Protein AF-A0A8S1D0V9-F1 (afdb_monomer_lite)

pLDDT: mean 81.79, std 14.7, range [45.59, 97.62]

Secondary structure (DSSP, 8-state):
----------------PPPPPPPEEEEEEE-TTS-EEEEEEETTEEEEEEE---TT-----EEEEEE-SS-EEEEEEEGGGTEEEEEEEE--HHHHHHHHHTTHHHHHHHHHTTSTT----TTEEEEEEPTTS--S-GGG-HHHHHHHHHHHHHHHHHHHHHHHHHHHHHHHHHHHT-

Organism: NCBI:txid197152

Structure (mmCIF, N/CA/C/O backbone):
data_AF-A0A8S1D0V9-F1
#
_entry.id   AF-A0A8S1D0V9-F1
#
loop_
_atom_site.group_PDB
_atom_site.id
_atom_site.type_symbol
_atom_site.label_atom_id
_atom_site.label_alt_id
_atom_site.label_comp_id
_atom_site.label_asym_id
_atom_site.label_entity_id
_atom_site.label_seq_id
_atom_site.pdbx_PDB_ins_code
_atom_site.Cartn_x
_atom_site.Cartn_y
_atom_site.Cartn_z
_atom_site.occupancy
_atom_site.B_iso_or_equiv
_atom_site.auth_seq_id
_atom_site.auth_comp_id
_atom_site.auth_asym_id
_atom_site.auth_atom_id
_atom_site.pdbx_PDB_model_num
ATOM 1 N N . MET A 1 1 ? 35.920 -67.083 1.729 1.00 45.59 1 MET A N 1
ATOM 2 C CA . MET A 1 1 ? 35.044 -66.25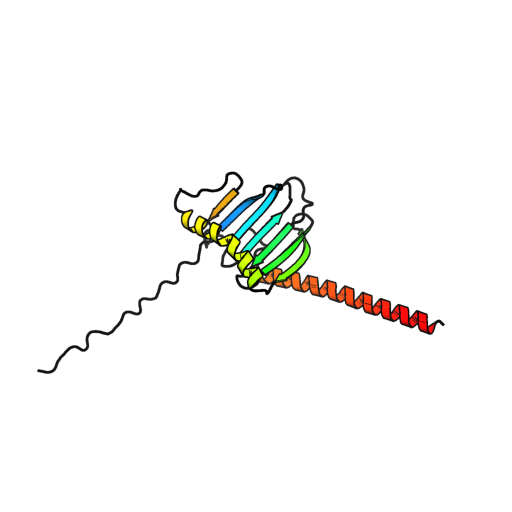0 0.875 1.00 45.59 1 MET A CA 1
ATOM 3 C C . MET A 1 1 ? 33.970 -65.585 1.734 1.00 45.59 1 MET A C 1
ATOM 5 O O . MET A 1 1 ? 32.882 -66.124 1.814 1.00 45.59 1 MET A O 1
ATOM 9 N N . VAL A 1 2 ? 34.262 -64.459 2.395 1.00 48.16 2 VAL A N 1
ATOM 10 C CA . VAL A 1 2 ? 33.240 -63.557 2.972 1.00 48.16 2 VAL A CA 1
ATOM 11 C C . VAL A 1 2 ? 33.844 -62.151 3.049 1.00 48.16 2 VAL A C 1
ATOM 13 O O . VAL A 1 2 ? 34.385 -61.770 4.076 1.00 48.16 2 VAL A O 1
ATOM 16 N N . VAL A 1 3 ? 33.813 -61.396 1.952 1.00 49.88 3 VAL A N 1
ATOM 17 C CA . VAL A 1 3 ? 33.943 -59.927 1.984 1.00 49.88 3 VAL A CA 1
ATOM 18 C C . VAL A 1 3 ? 33.060 -59.402 0.854 1.00 49.88 3 VAL A C 1
ATOM 20 O O . VAL A 1 3 ? 33.526 -59.156 -0.254 1.00 49.88 3 VAL A O 1
ATOM 23 N N . LEU A 1 4 ? 31.749 -59.347 1.098 1.00 48.88 4 LEU A N 1
ATOM 24 C CA . LEU A 1 4 ? 30.774 -58.829 0.143 1.00 48.88 4 LEU A CA 1
ATOM 25 C C . LEU A 1 4 ? 30.218 -57.504 0.685 1.00 48.88 4 LEU A C 1
ATOM 27 O O . LEU A 1 4 ? 29.387 -57.486 1.583 1.00 48.88 4 LEU A O 1
ATOM 31 N N . VAL A 1 5 ? 30.746 -56.412 0.131 1.00 54.69 5 VAL A N 1
ATOM 32 C CA . VAL A 1 5 ? 30.018 -55.180 -0.210 1.00 54.69 5 VAL A CA 1
ATOM 33 C C . VAL A 1 5 ? 29.191 -54.551 0.927 1.00 54.69 5 VAL A C 1
ATOM 35 O O . VAL A 1 5 ? 27.967 -54.606 0.940 1.00 54.69 5 VAL A O 1
ATOM 38 N N . VAL A 1 6 ? 29.870 -53.826 1.824 1.00 51.88 6 VAL A N 1
ATOM 39 C CA . VAL A 1 6 ? 29.276 -52.721 2.612 1.00 51.88 6 VAL A CA 1
ATOM 40 C C . VAL A 1 6 ? 29.703 -51.391 1.976 1.00 51.88 6 VAL A C 1
ATOM 42 O O . VAL A 1 6 ? 30.312 -50.529 2.597 1.00 51.88 6 VAL A O 1
ATOM 45 N N . PHE A 1 7 ? 29.452 -51.253 0.676 1.00 50.31 7 PHE A N 1
ATOM 46 C CA . PHE A 1 7 ? 29.688 -50.028 -0.088 1.00 50.31 7 PHE A CA 1
ATOM 47 C C . PHE A 1 7 ? 28.505 -49.821 -1.020 1.00 50.31 7 PHE A C 1
ATOM 49 O O . PHE A 1 7 ? 28.567 -50.192 -2.181 1.00 50.31 7 PHE A O 1
ATOM 56 N N . LEU A 1 8 ? 27.407 -49.295 -0.486 1.00 52.53 8 LEU A N 1
ATOM 57 C CA . LEU A 1 8 ? 26.455 -48.424 -1.179 1.00 52.53 8 LEU A CA 1
ATOM 58 C C . LEU A 1 8 ? 25.270 -48.259 -0.236 1.00 52.53 8 LEU A C 1
ATOM 60 O O . LEU A 1 8 ? 24.476 -49.174 -0.119 1.00 52.53 8 LEU A O 1
ATOM 64 N N . LEU A 1 9 ? 25.200 -47.139 0.476 1.00 49.84 9 LEU A N 1
ATOM 65 C CA . LEU A 1 9 ? 23.969 -46.412 0.837 1.00 49.84 9 LEU A CA 1
ATOM 66 C C . LEU A 1 9 ? 24.337 -45.146 1.647 1.00 49.84 9 LEU A C 1
ATOM 68 O O . LEU A 1 9 ? 23.597 -44.693 2.512 1.00 49.84 9 LEU A O 1
ATOM 72 N N . LEU A 1 10 ? 25.466 -44.503 1.321 1.00 52.25 10 LEU A N 1
ATOM 73 C CA . LEU A 1 10 ? 25.609 -43.061 1.528 1.00 52.25 10 LEU A CA 1
ATOM 74 C C . LEU A 1 10 ? 24.847 -42.388 0.384 1.00 52.25 10 LEU A C 1
ATOM 76 O O . LEU A 1 10 ? 25.427 -41.920 -0.593 1.00 52.25 10 LEU A O 1
ATOM 80 N N . ALA A 1 11 ? 23.516 -42.428 0.470 1.00 60.84 11 ALA A N 1
ATOM 81 C CA . ALA A 1 11 ? 22.674 -41.565 -0.334 1.00 60.84 11 ALA A CA 1
ATOM 82 C C . ALA A 1 11 ? 23.039 -40.130 0.055 1.00 60.84 11 ALA A C 1
ATOM 84 O O . ALA A 1 11 ? 22.721 -39.670 1.150 1.00 60.84 11 ALA A O 1
ATOM 85 N N . LEU A 1 12 ? 23.790 -39.471 -0.826 1.00 59.06 12 LEU A N 1
ATOM 86 C CA . LEU A 1 12 ? 24.100 -38.053 -0.768 1.00 59.06 12 LEU A CA 1
ATOM 87 C C . LEU A 1 12 ? 22.790 -37.288 -0.563 1.00 59.06 12 LEU A C 1
ATOM 89 O O . LEU A 1 12 ? 22.033 -37.065 -1.507 1.00 59.06 12 LEU A O 1
ATOM 93 N N . ALA A 1 13 ? 22.528 -36.870 0.673 1.00 61.91 13 ALA A N 1
ATOM 94 C CA . ALA A 1 13 ? 21.619 -35.775 0.947 1.00 61.91 13 ALA A CA 1
ATOM 95 C C . ALA A 1 13 ? 22.297 -34.509 0.411 1.00 61.91 13 ALA A C 1
ATOM 97 O O . ALA A 1 13 ? 22.913 -33.748 1.154 1.00 61.91 13 ALA A O 1
ATOM 98 N N . ALA A 1 14 ? 22.263 -34.329 -0.911 1.00 63.88 14 ALA A N 1
ATOM 99 C CA . ALA A 1 14 ? 22.662 -33.077 -1.518 1.00 63.88 14 ALA A CA 1
ATOM 100 C C . ALA A 1 14 ? 21.784 -31.984 -0.887 1.00 63.88 14 ALA A C 1
ATOM 102 O O . ALA A 1 14 ? 20.557 -32.153 -0.849 1.00 63.88 14 ALA A O 1
ATOM 103 N N . PRO A 1 15 ? 22.366 -30.895 -0.353 1.00 61.56 15 PRO A N 1
ATOM 104 C CA . PRO A 1 15 ? 21.575 -29.791 0.156 1.00 61.56 15 PRO A CA 1
ATOM 105 C C . PRO A 1 15 ? 20.678 -29.321 -0.984 1.00 61.56 15 PRO A C 1
ATOM 107 O O . PRO A 1 15 ? 21.152 -28.893 -2.037 1.00 61.56 15 PRO A O 1
ATOM 110 N N . ARG A 1 16 ? 19.364 -29.472 -0.804 1.00 57.16 16 ARG A N 1
ATOM 111 C CA . ARG A 1 16 ? 18.379 -28.973 -1.755 1.00 57.16 16 ARG A CA 1
ATOM 112 C C . ARG A 1 16 ? 18.541 -27.460 -1.743 1.00 57.16 16 ARG A C 1
ATOM 114 O O . ARG A 1 16 ? 18.120 -26.821 -0.782 1.00 57.16 16 ARG A O 1
ATOM 121 N N . ALA A 1 17 ? 19.222 -26.919 -2.755 1.00 57.88 17 ALA A N 1
ATOM 122 C CA . ALA A 1 17 ? 19.371 -25.484 -2.923 1.00 57.88 17 ALA A CA 1
ATOM 123 C C . ALA A 1 17 ? 17.978 -24.874 -2.774 1.00 57.88 17 ALA A C 1
ATOM 125 O O . ALA A 1 17 ? 17.044 -25.265 -3.486 1.00 57.88 17 ALA A O 1
ATOM 126 N N . ALA A 1 18 ? 17.813 -24.009 -1.771 1.00 57.06 18 ALA A N 1
ATOM 127 C CA . ALA A 1 18 ? 16.558 -23.308 -1.592 1.00 57.06 18 ALA A CA 1
ATOM 128 C C . ALA A 1 18 ? 16.258 -22.600 -2.920 1.00 57.06 18 ALA A C 1
ATOM 130 O O . ALA A 1 18 ? 17.177 -22.008 -3.497 1.00 57.06 18 ALA A O 1
ATOM 131 N N . PRO A 1 19 ? 15.027 -22.699 -3.452 1.00 58.19 19 PRO A N 1
ATOM 132 C CA . PRO A 1 19 ? 14.683 -21.973 -4.662 1.00 58.19 19 PRO A CA 1
ATOM 133 C C . PRO A 1 19 ? 15.047 -20.506 -4.441 1.00 58.19 19 PRO A C 1
ATOM 135 O O . PRO A 1 19 ? 14.675 -19.935 -3.413 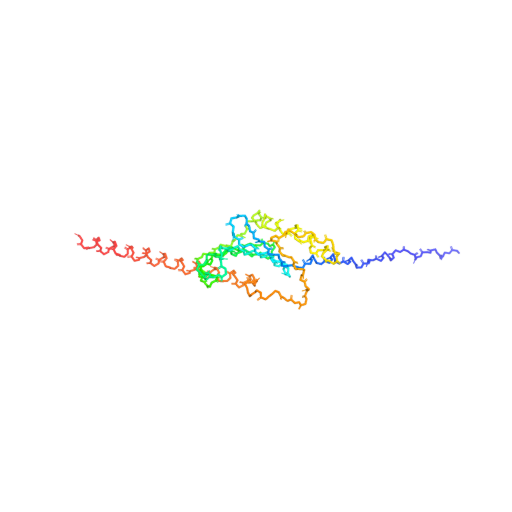1.00 58.19 19 PRO A O 1
ATOM 138 N N . ALA A 1 20 ? 15.818 -19.933 -5.369 1.00 62.41 20 ALA A N 1
ATOM 139 C CA . ALA A 1 20 ? 16.234 -18.542 -5.287 1.00 62.41 20 ALA A CA 1
ATOM 140 C C . ALA A 1 20 ? 14.999 -17.676 -5.007 1.00 62.41 20 ALA A C 1
ATOM 142 O O . ALA A 1 20 ? 13.967 -17.817 -5.678 1.00 62.41 20 ALA A O 1
ATOM 143 N N . ALA A 1 21 ? 15.078 -16.843 -3.965 1.00 67.44 21 ALA A N 1
ATOM 144 C CA . ALA A 1 21 ? 13.982 -15.960 -3.601 1.00 67.44 21 ALA A CA 1
ATOM 145 C C . ALA A 1 21 ? 13.581 -15.151 -4.840 1.00 67.44 21 ALA A C 1
ATOM 147 O O . ALA A 1 21 ? 14.436 -14.635 -5.557 1.00 67.44 21 ALA A O 1
ATOM 148 N N . ALA A 1 22 ? 12.280 -15.101 -5.134 1.00 71.25 22 ALA A N 1
ATOM 149 C CA . ALA A 1 22 ? 11.810 -14.416 -6.330 1.00 71.25 22 ALA A CA 1
ATOM 150 C C . ALA A 1 22 ? 12.270 -12.943 -6.297 1.00 71.25 22 ALA A C 1
ATOM 152 O O . ALA A 1 22 ? 12.093 -12.311 -5.250 1.00 71.25 22 ALA A O 1
ATOM 153 N N . PRO A 1 23 ? 12.815 -12.411 -7.408 1.00 82.69 23 PRO A N 1
ATOM 154 C CA . PRO A 1 23 ? 13.489 -11.117 -7.431 1.00 82.69 23 PRO A CA 1
ATOM 155 C C . PRO A 1 23 ? 12.569 -9.976 -6.989 1.00 82.69 23 PRO A C 1
ATOM 157 O O . PRO A 1 23 ? 11.336 -10.064 -7.100 1.00 82.69 23 PRO A O 1
ATOM 160 N N . GLY A 1 24 ? 13.187 -8.927 -6.446 1.00 89.31 24 GLY A N 1
ATOM 161 C CA . GLY A 1 24 ? 12.508 -7.676 -6.137 1.00 89.31 24 GLY A CA 1
ATOM 162 C C . GLY A 1 24 ? 12.286 -6.844 -7.396 1.00 89.31 24 GLY A C 1
ATOM 163 O O . GLY A 1 24 ? 12.953 -7.043 -8.412 1.00 89.31 24 GLY A O 1
ATOM 164 N N . PHE A 1 25 ? 11.343 -5.911 -7.338 1.00 91.06 25 PHE A N 1
ATOM 165 C CA . PHE A 1 25 ? 11.065 -4.997 -8.443 1.00 91.06 25 PHE A CA 1
ATOM 166 C C . PHE A 1 25 ? 10.347 -3.731 -7.975 1.00 91.06 25 PHE A C 1
ATOM 168 O O . PHE A 1 25 ? 9.719 -3.710 -6.914 1.00 91.06 25 PHE A O 1
ATOM 175 N N . VAL A 1 26 ? 10.390 -2.715 -8.833 1.00 91.69 26 VAL A N 1
ATOM 176 C CA . VAL A 1 26 ? 9.506 -1.549 -8.829 1.00 91.69 26 VAL A CA 1
ATOM 177 C C . VAL A 1 26 ? 8.815 -1.491 -10.184 1.00 91.69 26 VAL A C 1
ATOM 179 O O . VAL A 1 26 ? 9.474 -1.521 -11.220 1.00 91.69 26 VAL A O 1
ATOM 182 N N . ALA A 1 27 ? 7.494 -1.402 -10.176 1.00 91.25 27 ALA A N 1
ATOM 183 C CA . ALA A 1 27 ? 6.683 -1.145 -11.352 1.00 91.25 27 ALA A CA 1
ATOM 184 C C . ALA A 1 27 ? 5.903 0.151 -11.138 1.00 91.25 27 ALA A C 1
ATOM 186 O O . ALA A 1 27 ? 5.355 0.374 -10.058 1.00 91.25 27 ALA A O 1
ATOM 187 N N . LEU A 1 28 ? 5.858 0.994 -12.160 1.00 90.88 28 LEU A N 1
ATOM 188 C CA . LEU A 1 28 ? 5.016 2.184 -12.214 1.00 90.88 28 LEU A CA 1
ATOM 189 C C . LEU A 1 28 ? 4.075 2.038 -13.398 1.00 90.88 28 LEU A C 1
ATOM 191 O O . LEU A 1 28 ? 4.503 1.586 -14.456 1.00 90.88 28 LEU A O 1
ATOM 195 N N . ASP A 1 29 ? 2.822 2.418 -13.223 1.00 90.19 29 ASP A N 1
ATOM 196 C CA . ASP A 1 29 ? 1.795 2.345 -14.254 1.00 90.19 29 ASP A CA 1
ATOM 197 C C . ASP A 1 29 ? 0.875 3.559 -14.144 1.00 90.19 29 ASP A C 1
ATOM 199 O O . ASP A 1 29 ? 0.494 3.946 -13.038 1.00 90.19 29 ASP A O 1
ATOM 203 N N . ARG A 1 30 ? 0.519 4.160 -15.280 1.00 90.00 30 ARG A N 1
ATOM 204 C CA . ARG A 1 30 ? -0.501 5.209 -15.332 1.00 90.00 30 ARG A CA 1
ATOM 205 C C . ARG A 1 30 ? 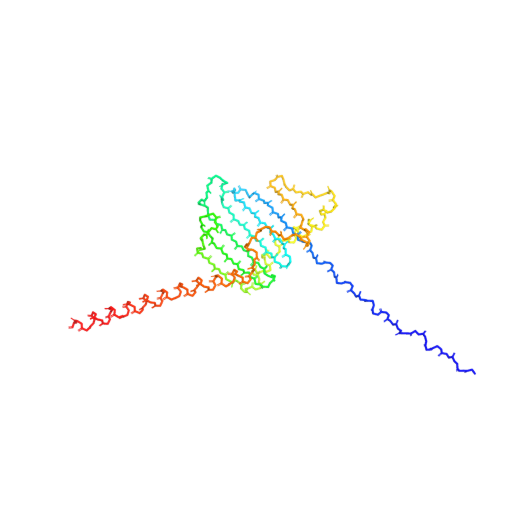-1.814 4.592 -15.790 1.00 90.00 30 ARG A C 1
ATOM 207 O O . ARG A 1 30 ? -1.935 4.157 -16.937 1.00 90.00 30 ARG A O 1
ATOM 214 N N . LEU A 1 31 ? -2.780 4.549 -14.883 1.00 88.56 31 LEU A N 1
ATOM 215 C CA . LEU A 1 31 ? -4.084 3.944 -15.106 1.00 88.56 31 LEU A CA 1
ATOM 216 C C . LEU A 1 31 ? -4.941 4.803 -16.050 1.00 88.56 31 LEU A C 1
ATOM 218 O O . LEU A 1 31 ? -4.665 5.978 -16.301 1.00 88.56 31 LEU A O 1
ATOM 222 N N . SER A 1 32 ? -5.983 4.196 -16.621 1.00 87.81 32 SER A N 1
ATOM 223 C CA . SER A 1 32 ? -6.842 4.832 -17.632 1.00 87.81 32 SER A CA 1
ATOM 224 C C . SER A 1 32 ? -7.668 6.008 -17.107 1.00 87.81 32 SER A C 1
ATOM 226 O O . SER A 1 32 ? -8.145 6.816 -17.897 1.00 87.81 32 SER A O 1
ATOM 228 N N . ASP A 1 33 ? -7.864 6.077 -15.796 1.00 86.94 33 ASP A N 1
ATOM 229 C CA . ASP A 1 33 ? -8.535 7.161 -15.074 1.00 86.94 33 ASP A CA 1
ATOM 230 C C . ASP A 1 33 ? -7.578 8.293 -14.663 1.00 86.94 33 ASP A C 1
ATOM 232 O O . ASP A 1 33 ? -8.017 9.289 -14.094 1.00 86.94 33 ASP A O 1
ATOM 236 N N . GLY A 1 34 ? -6.287 8.175 -14.992 1.00 85.75 34 GLY A N 1
ATOM 237 C CA . GLY A 1 34 ? -5.262 9.164 -14.671 1.00 85.75 34 GLY A CA 1
ATOM 238 C C . GLY A 1 34 ? -4.524 8.902 -13.360 1.00 85.75 34 GLY A C 1
ATOM 239 O O . GLY A 1 34 ? -3.541 9.599 -13.099 1.00 85.75 34 GLY A O 1
ATOM 240 N N . GLU A 1 35 ? -4.925 7.892 -12.580 1.00 89.38 35 GLU A N 1
ATOM 241 C CA . GLU A 1 35 ? -4.215 7.493 -11.365 1.00 89.38 35 GLU A CA 1
ATOM 242 C C . GLU A 1 35 ? -2.806 6.971 -11.684 1.00 89.38 35 GLU A C 1
ATOM 244 O O . GLU A 1 35 ? -2.561 6.313 -12.702 1.00 89.38 35 GLU A O 1
ATOM 249 N N . LEU A 1 36 ? -1.862 7.243 -10.787 1.00 90.31 36 LEU A N 1
ATOM 250 C CA . LEU A 1 36 ? -0.534 6.646 -10.806 1.00 90.31 36 LEU A CA 1
ATOM 251 C C . LEU A 1 36 ? -0.513 5.469 -9.831 1.00 90.31 36 LEU A C 1
ATOM 253 O O . LEU A 1 36 ? -0.705 5.645 -8.627 1.00 90.31 36 LEU A O 1
ATOM 257 N N . GLU A 1 37 ? -0.249 4.266 -10.339 1.00 93.25 37 GLU A N 1
ATOM 258 C CA . GLU A 1 37 ? -0.049 3.075 -9.520 1.00 93.25 37 GLU A CA 1
ATOM 259 C C . GLU A 1 37 ? 1.434 2.704 -9.473 1.00 93.25 37 GLU A C 1
ATOM 261 O O . GLU A 1 37 ? 2.091 2.492 -10.493 1.00 93.25 37 GLU A O 1
ATOM 266 N N . ARG A 1 38 ? 1.966 2.566 -8.262 1.00 93.00 38 ARG A N 1
ATOM 267 C CA . ARG A 1 38 ? 3.320 2.093 -7.998 1.00 93.00 38 ARG A CA 1
ATOM 268 C C . ARG A 1 38 ? 3.270 0.786 -7.231 1.00 93.00 38 ARG A C 1
ATOM 270 O O . ARG A 1 38 ? 2.703 0.721 -6.146 1.00 93.00 38 ARG A O 1
ATOM 277 N N . ARG A 1 39 ? 3.896 -0.261 -7.760 1.00 94.94 39 ARG A N 1
ATOM 278 C CA . ARG A 1 39 ? 3.978 -1.586 -7.132 1.00 94.94 39 ARG A CA 1
ATOM 279 C C . ARG A 1 39 ? 5.429 -1.920 -6.832 1.00 94.94 39 ARG A C 1
ATOM 281 O O . ARG A 1 39 ? 6.281 -1.841 -7.709 1.00 94.94 39 ARG A O 1
ATOM 288 N N . ILE A 1 40 ? 5.713 -2.303 -5.596 1.00 94.50 40 ILE A N 1
ATOM 289 C CA . ILE A 1 40 ? 7.063 -2.611 -5.126 1.00 94.50 40 ILE A CA 1
ATOM 290 C C . ILE A 1 40 ? 7.053 -3.981 -4.470 1.00 94.50 40 ILE A C 1
ATOM 292 O O . ILE A 1 40 ? 6.186 -4.291 -3.651 1.00 94.50 40 ILE A O 1
ATOM 296 N N . LYS A 1 41 ? 8.049 -4.796 -4.798 1.00 93.31 41 LYS A N 1
ATOM 297 C CA . LYS A 1 41 ? 8.360 -6.005 -4.050 1.00 93.31 41 LYS A CA 1
ATOM 298 C C . LYS A 1 41 ? 9.819 -5.972 -3.635 1.00 93.31 41 LYS A C 1
ATOM 300 O O . LYS A 1 41 ? 10.699 -5.917 -4.491 1.00 93.31 41 LYS A O 1
ATOM 305 N N . PHE A 1 42 ? 10.078 -6.070 -2.339 1.00 91.75 42 PHE A N 1
ATOM 306 C CA . PHE A 1 42 ? 11.434 -6.083 -1.804 1.00 91.75 42 PHE A CA 1
ATOM 307 C C . PHE A 1 42 ? 11.481 -6.875 -0.496 1.00 91.75 42 PHE A C 1
ATOM 309 O O . PHE A 1 42 ? 10.619 -6.695 0.355 1.00 91.75 42 PHE A O 1
ATOM 316 N N . GLU A 1 43 ? 12.437 -7.800 -0.360 1.00 88.00 43 GLU A N 1
ATOM 317 C CA . GLU A 1 43 ? 12.658 -8.601 0.864 1.00 88.00 43 GLU A CA 1
ATOM 318 C C . GLU A 1 43 ? 11.397 -9.267 1.461 1.00 88.00 43 GLU A C 1
ATOM 320 O O . GLU A 1 43 ? 11.222 -9.381 2.672 1.00 88.00 43 GLU A O 1
ATOM 325 N N . GLY A 1 44 ? 10.485 -9.731 0.602 1.00 89.38 44 GLY A N 1
ATOM 326 C CA . GLY A 1 44 ? 9.232 -10.368 1.031 1.00 89.38 44 GLY A CA 1
ATOM 327 C C . GLY A 1 44 ? 8.131 -9.394 1.466 1.00 89.38 44 GLY A C 1
ATOM 328 O O . GLY A 1 44 ? 7.038 -9.839 1.818 1.00 89.38 44 GLY A O 1
ATOM 329 N N . VAL A 1 45 ? 8.385 -8.087 1.388 1.00 93.69 45 VAL A N 1
ATOM 330 C CA . VAL A 1 45 ? 7.371 -7.037 1.468 1.00 93.69 45 VAL A CA 1
ATOM 331 C C . VAL A 1 45 ? 6.801 -6.782 0.077 1.00 93.69 45 VAL A C 1
ATOM 333 O O . VAL A 1 45 ? 7.535 -6.667 -0.904 1.00 93.69 45 VAL A O 1
ATOM 336 N N . PHE A 1 46 ? 5.478 -6.686 0.008 1.00 95.88 46 PHE A N 1
ATOM 337 C CA . PHE A 1 46 ? 4.718 -6.353 -1.191 1.00 95.88 46 PHE A CA 1
ATOM 338 C C . PHE A 1 46 ? 3.958 -5.067 -0.916 1.00 95.88 46 PHE A C 1
ATOM 340 O O . PHE A 1 46 ? 3.193 -5.007 0.046 1.00 95.88 46 PHE A O 1
ATOM 347 N N . ALA A 1 47 ? 4.161 -4.051 -1.736 1.00 96.94 47 ALA A N 1
ATOM 348 C CA . ALA A 1 47 ? 3.612 -2.730 -1.518 1.00 96.94 47 ALA A CA 1
ATOM 349 C C . ALA A 1 47 ? 2.982 -2.182 -2.792 1.00 96.94 47 ALA A C 1
ATOM 351 O O . ALA A 1 47 ? 3.488 -2.394 -3.893 1.00 96.94 47 ALA A O 1
ATOM 352 N N . ARG A 1 48 ? 1.866 -1.484 -2.629 1.00 96.31 48 ARG A N 1
ATOM 353 C CA . ARG A 1 48 ? 1.155 -0.785 -3.688 1.00 96.31 48 ARG A CA 1
ATOM 354 C C . ARG A 1 48 ? 0.807 0.608 -3.203 1.00 96.31 48 ARG A C 1
ATOM 356 O O . ARG A 1 48 ? 0.274 0.749 -2.108 1.00 96.31 48 ARG A O 1
ATOM 363 N N . GLU A 1 49 ? 1.117 1.604 -4.005 1.00 94.94 49 GLU A N 1
ATOM 364 C CA . GLU A 1 49 ? 0.676 2.976 -3.823 1.00 94.94 49 GLU A CA 1
ATOM 365 C C . GLU A 1 49 ? -0.175 3.354 -5.027 1.00 94.94 49 GLU A C 1
ATOM 367 O O . GLU A 1 49 ? 0.194 3.054 -6.161 1.00 94.94 49 GLU A O 1
ATOM 372 N N . THR A 1 50 ? -1.316 3.973 -4.773 1.00 94.00 50 THR A N 1
ATOM 373 C CA . THR A 1 50 ? -2.182 4.533 -5.803 1.00 94.00 50 THR A CA 1
ATOM 374 C C . THR A 1 50 ? -2.442 5.980 -5.429 1.00 94.00 50 THR A C 1
ATOM 376 O O . THR A 1 50 ? -2.860 6.261 -4.301 1.00 94.00 50 THR A O 1
ATOM 379 N N . SER A 1 51 ? -2.150 6.898 -6.341 1.00 91.12 51 SER A N 1
ATOM 380 C CA . SER A 1 51 ? -2.347 8.326 -6.126 1.00 91.12 51 SER A CA 1
ATOM 381 C C . SER A 1 51 ? -3.037 8.967 -7.321 1.00 91.12 51 SER A C 1
ATOM 383 O O . SER A 1 51 ? -2.840 8.578 -8.470 1.00 91.12 51 SER A O 1
ATOM 385 N N . LEU A 1 52 ? -3.835 9.991 -7.032 1.00 81.44 52 LEU A N 1
ATOM 386 C CA . LEU A 1 52 ? -4.446 10.859 -8.042 1.00 81.44 52 LEU A CA 1
ATOM 387 C C . LEU A 1 52 ? -3.516 12.012 -8.455 1.00 81.44 52 LEU A C 1
ATOM 389 O O . LEU A 1 52 ? -3.926 12.891 -9.206 1.00 81.44 52 LEU A O 1
ATOM 393 N N . ALA A 1 53 ? -2.296 12.058 -7.913 1.00 63.53 53 ALA A N 1
ATOM 394 C CA . ALA A 1 53 ? -1.460 13.246 -7.960 1.00 63.53 53 ALA A CA 1
ATOM 395 C C . ALA A 1 53 ? -0.985 13.557 -9.387 1.00 63.53 53 ALA A C 1
ATOM 397 O O . ALA A 1 53 ? -0.198 12.819 -9.986 1.00 63.53 53 ALA A O 1
ATOM 398 N N . ASP A 1 54 ? -1.432 14.706 -9.888 1.00 59.56 54 ASP A N 1
ATOM 399 C CA . ASP A 1 54 ? -0.681 15.500 -10.849 1.00 59.56 54 ASP A CA 1
ATOM 400 C C . ASP A 1 54 ? 0.621 15.952 -10.156 1.00 59.56 54 ASP A C 1
ATOM 402 O O . ASP A 1 54 ? 0.541 16.488 -9.047 1.00 59.56 54 ASP A O 1
ATOM 406 N N . PRO A 1 55 ? 1.820 15.735 -10.731 1.00 53.66 55 PRO A N 1
ATOM 407 C CA . PRO A 1 55 ? 3.079 16.200 -10.142 1.00 53.66 55 PRO A CA 1
ATOM 408 C C . PRO A 1 55 ? 3.114 17.706 -9.820 1.00 53.66 55 PRO A C 1
ATOM 410 O O . PRO A 1 55 ? 3.977 18.125 -9.050 1.00 53.66 55 PRO A O 1
ATOM 413 N N . GLU A 1 56 ? 2.199 18.511 -10.368 1.00 54.19 56 GLU A N 1
ATOM 414 C CA . GLU A 1 56 ? 2.082 19.943 -10.067 1.00 54.19 56 GLU A CA 1
ATOM 415 C C . GLU A 1 56 ? 1.225 20.271 -8.826 1.00 54.19 56 GLU A C 1
ATOM 417 O O . GLU A 1 56 ? 1.324 21.380 -8.304 1.00 54.19 56 GLU A O 1
ATOM 422 N N . HIS A 1 57 ? 0.421 19.330 -8.312 1.00 57.06 57 HIS A N 1
ATOM 423 C CA . HIS A 1 57 ? -0.509 19.574 -7.202 1.00 57.06 57 HIS A CA 1
ATOM 424 C C . HIS A 1 57 ? -0.276 18.590 -6.048 1.00 57.06 57 HIS A C 1
ATOM 426 O O . HIS A 1 57 ? -0.595 17.404 -6.125 1.00 57.06 57 HIS A O 1
ATOM 432 N N . SER A 1 58 ? 0.243 19.104 -4.931 1.00 59.56 58 SER A N 1
ATOM 433 C CA . SER A 1 58 ? 0.538 18.333 -3.714 1.00 59.56 58 SER A CA 1
ATOM 434 C C . SER A 1 58 ? -0.700 17.940 -2.894 1.00 59.56 58 SER A C 1
ATOM 436 O O . SER A 1 58 ? -0.573 17.262 -1.882 1.00 59.56 58 SER A O 1
ATOM 438 N N . GLU A 1 59 ? -1.907 18.333 -3.304 1.00 66.31 59 GLU A N 1
ATOM 439 C CA . GLU A 1 59 ? -3.155 18.143 -2.544 1.00 66.31 59 GLU A CA 1
ATOM 440 C C . GLU A 1 59 ? -3.912 16.857 -2.939 1.00 66.31 59 GLU A C 1
ATOM 442 O O . GLU A 1 59 ? -5.132 16.841 -3.096 1.00 66.31 59 GLU A O 1
ATOM 447 N N . GLY A 1 60 ? -3.184 15.755 -3.135 1.00 80.94 60 GLY A N 1
ATOM 448 C CA . GLY A 1 60 ? -3.754 14.467 -3.543 1.00 80.94 60 GLY A CA 1
ATOM 449 C C . GLY A 1 60 ? -3.998 13.495 -2.385 1.00 80.94 60 GLY A C 1
ATOM 450 O O . GLY A 1 60 ? -3.240 13.460 -1.412 1.00 80.94 60 GLY A O 1
ATOM 451 N N . LEU A 1 61 ? -5.022 12.644 -2.521 1.00 89.38 61 LEU A N 1
ATOM 452 C CA . LEU A 1 61 ? -5.161 11.439 -1.700 1.00 89.38 61 LEU A CA 1
ATOM 453 C C . LEU A 1 61 ? -4.204 10.349 -2.193 1.00 89.38 61 LEU A C 1
ATOM 455 O O . LEU A 1 61 ? -4.054 10.130 -3.399 1.00 89.38 61 LEU A O 1
ATOM 459 N N . VAL A 1 62 ? -3.592 9.641 -1.245 1.00 93.00 62 VAL A N 1
ATOM 460 C CA . VAL A 1 62 ? -2.679 8.527 -1.511 1.00 93.00 62 VAL A CA 1
ATOM 461 C C . VAL A 1 62 ? -3.147 7.292 -0.751 1.00 93.00 62 VAL A C 1
ATOM 463 O O . VAL A 1 62 ? -3.211 7.284 0.480 1.00 93.00 62 VAL A O 1
ATOM 466 N N . LEU A 1 63 ? -3.438 6.220 -1.483 1.00 95.31 63 LEU A N 1
ATOM 467 C CA . LEU A 1 63 ? -3.717 4.903 -0.923 1.00 95.31 63 LEU A CA 1
ATOM 468 C C . LEU A 1 63 ? -2.430 4.079 -0.918 1.00 95.31 63 LEU A C 1
ATOM 470 O O . LEU A 1 63 ? -1.878 3.793 -1.975 1.00 95.31 63 LEU A O 1
ATOM 474 N N . ARG A 1 64 ? -1.978 3.644 0.261 1.00 96.19 64 ARG A N 1
ATOM 475 C CA . ARG A 1 64 ? -0.858 2.706 0.424 1.00 96.19 64 ARG A CA 1
ATOM 476 C C . ARG A 1 64 ? -1.349 1.384 0.981 1.00 96.19 64 ARG A C 1
ATOM 478 O O . ARG A 1 64 ? -1.989 1.324 2.024 1.00 96.19 64 ARG A O 1
ATOM 485 N N . GLU A 1 65 ? -0.978 0.301 0.328 1.00 97.56 65 GLU A N 1
ATOM 486 C CA . GLU A 1 65 ? -1.283 -1.057 0.742 1.00 97.56 65 GLU A CA 1
ATOM 487 C C . GLU A 1 65 ? 0.011 -1.854 0.845 1.00 97.56 65 GLU A C 1
ATOM 489 O O . GLU A 1 65 ? 0.727 -2.008 -0.140 1.00 97.56 65 GLU A O 1
ATOM 494 N N . VAL A 1 66 ? 0.326 -2.368 2.032 1.00 97.31 66 VAL A N 1
ATOM 495 C CA . VAL A 1 66 ? 1.602 -3.043 2.303 1.00 97.31 66 VAL A CA 1
ATOM 496 C C . VAL A 1 66 ? 1.352 -4.383 2.975 1.00 97.31 66 VAL A C 1
ATOM 498 O O . VAL A 1 66 ? 0.566 -4.487 3.917 1.00 97.31 66 VAL A O 1
ATOM 501 N N . SER A 1 67 ? 2.033 -5.426 2.511 1.00 96.75 67 SER A N 1
ATOM 502 C CA . SER A 1 67 ? 1.916 -6.786 3.021 1.00 96.75 67 SER A CA 1
ATOM 503 C C . SER A 1 67 ? 3.274 -7.406 3.320 1.00 96.75 67 SER A C 1
ATOM 505 O O . SER A 1 67 ? 4.186 -7.335 2.507 1.00 96.75 67 SER A O 1
ATOM 507 N N . ASP A 1 68 ? 3.362 -8.097 4.458 1.00 94.44 68 ASP A N 1
ATOM 508 C CA . ASP A 1 68 ? 4.466 -8.999 4.831 1.00 94.44 68 ASP A CA 1
ATOM 509 C C . ASP A 1 68 ? 4.268 -10.433 4.282 1.00 94.44 68 ASP A C 1
ATOM 511 O O . ASP A 1 68 ? 4.834 -11.403 4.787 1.00 94.44 68 ASP A O 1
ATOM 515 N N . GLY A 1 69 ? 3.357 -10.600 3.317 1.00 93.38 69 GLY A N 1
ATOM 516 C CA . GLY A 1 69 ? 2.929 -11.890 2.777 1.00 93.38 69 GLY A CA 1
ATOM 517 C C . GLY A 1 69 ? 1.867 -12.616 3.616 1.00 93.38 69 GLY A C 1
ATOM 518 O O . GLY A 1 69 ? 1.229 -13.548 3.122 1.00 93.38 69 GLY A O 1
ATOM 519 N N . ARG A 1 70 ? 1.626 -12.209 4.871 1.00 92.81 70 ARG A N 1
ATOM 520 C CA . ARG A 1 70 ? 0.647 -12.853 5.775 1.00 92.81 70 ARG A CA 1
ATOM 521 C C . ARG A 1 70 ? -0.498 -11.934 6.169 1.00 92.81 70 ARG A C 1
ATOM 523 O O . ARG A 1 70 ? -1.628 -12.393 6.335 1.00 92.81 70 ARG A O 1
ATOM 530 N N . ARG A 1 71 ? -0.199 -10.657 6.357 1.00 95.12 71 ARG A N 1
ATOM 531 C CA . ARG A 1 71 ? -1.124 -9.592 6.735 1.00 95.12 71 ARG A CA 1
ATOM 532 C C . ARG A 1 71 ? -1.045 -8.491 5.698 1.00 95.12 71 ARG A C 1
ATOM 534 O O . ARG A 1 71 ? -0.045 -8.362 4.999 1.00 95.12 71 ARG A O 1
ATOM 541 N N . LEU A 1 72 ? -2.105 -7.708 5.613 1.00 96.88 72 LEU A N 1
ATOM 542 C CA . LEU A 1 72 ? -2.177 -6.544 4.749 1.00 96.88 72 LEU A CA 1
ATOM 543 C C . LEU A 1 72 ? -2.535 -5.341 5.619 1.00 96.88 72 LEU A C 1
ATOM 545 O O . LEU A 1 72 ? -3.471 -5.412 6.410 1.00 96.88 72 LEU A O 1
ATOM 549 N N . VAL A 1 73 ? -1.765 -4.271 5.504 1.00 97.38 73 VAL A N 1
ATOM 550 C CA . VAL A 1 73 ? -2.108 -2.958 6.042 1.00 97.38 73 VAL A CA 1
ATOM 551 C C . VAL A 1 73 ? -2.522 -2.084 4.875 1.00 97.38 73 VAL A C 1
ATOM 553 O O . VAL A 1 73 ? -1.810 -2.033 3.877 1.00 97.38 73 VAL A O 1
ATOM 556 N N . GLN A 1 74 ? -3.653 -1.408 5.015 1.00 97.62 74 GLN A N 1
ATOM 557 C CA . GLN A 1 74 ? -4.108 -0.371 4.097 1.00 97.62 74 GLN A CA 1
ATOM 558 C C . GLN A 1 74 ? -4.062 0.961 4.846 1.00 97.62 74 GLN A C 1
ATOM 560 O O . GLN A 1 74 ? -4.460 1.021 6.008 1.00 97.62 74 GLN A O 1
ATOM 565 N N . LEU A 1 75 ? -3.532 2.000 4.214 1.00 96.75 75 LEU A N 1
ATOM 566 C CA . LEU A 1 75 ? -3.390 3.341 4.769 1.00 96.75 75 LEU A CA 1
ATOM 567 C C . LEU A 1 75 ? -3.866 4.353 3.731 1.00 96.75 75 LEU A C 1
ATOM 569 O O . LEU A 1 75 ? -3.503 4.247 2.561 1.00 96.75 75 LEU A O 1
ATOM 573 N N . ILE A 1 76 ? -4.630 5.341 4.171 1.00 95.50 76 ILE A N 1
ATOM 574 C CA . ILE A 1 76 ? -5.083 6.462 3.354 1.00 95.50 76 ILE A CA 1
ATOM 575 C C . ILE A 1 76 ? -4.411 7.713 3.900 1.00 95.50 76 ILE A C 1
ATOM 577 O O . ILE A 1 76 ? -4.552 8.031 5.083 1.00 95.50 76 ILE A O 1
ATOM 581 N N . TYR A 1 77 ? -3.682 8.405 3.039 1.00 93.19 77 TYR A N 1
ATO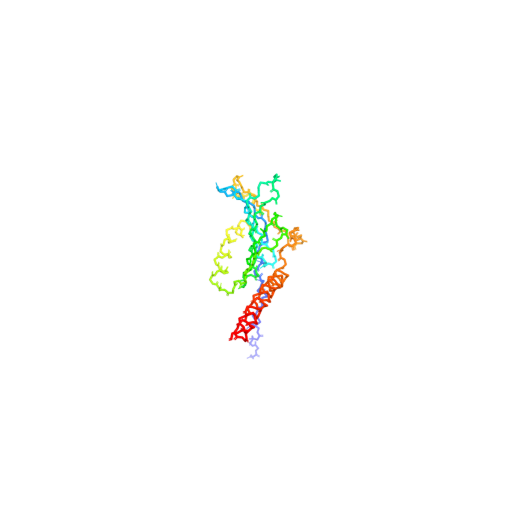M 582 C CA . TYR A 1 77 ? -3.022 9.662 3.348 1.00 93.19 77 TYR A CA 1
ATOM 583 C C . TYR A 1 77 ? -3.660 10.814 2.564 1.00 93.19 77 TYR A C 1
ATOM 585 O O . TYR A 1 77 ? -4.104 10.616 1.433 1.00 93.19 77 TYR A O 1
ATOM 593 N N . SER A 1 78 ? -3.680 12.004 3.161 1.00 90.75 78 SER A N 1
ATOM 594 C CA . SER A 1 78 ? -3.924 13.281 2.484 1.00 90.75 78 SER A CA 1
ATOM 595 C C . SER A 1 78 ? -2.612 14.029 2.258 1.00 90.75 78 SER A C 1
ATOM 597 O O . SER A 1 78 ? -1.538 13.540 2.630 1.00 90.75 78 SER A O 1
ATOM 599 N N . ASP A 1 79 ? -2.714 15.208 1.643 1.00 87.56 79 ASP A N 1
ATOM 600 C CA . ASP A 1 79 ? -1.605 16.148 1.462 1.00 87.56 79 ASP A CA 1
ATOM 601 C C . ASP A 1 79 ? -0.414 15.490 0.749 1.00 87.56 79 ASP A C 1
ATOM 603 O O . ASP A 1 79 ? 0.726 15.564 1.195 1.00 87.56 79 ASP A O 1
ATOM 607 N N . GLY A 1 80 ? -0.696 14.717 -0.307 1.00 81.25 80 GLY A N 1
ATOM 608 C CA . GLY A 1 80 ? 0.350 14.096 -1.122 1.00 81.25 80 GLY A CA 1
ATOM 609 C C . GLY A 1 80 ? 1.103 12.959 -0.425 1.00 81.25 80 GLY A C 1
ATOM 610 O O . GLY A 1 80 ? 2.126 12.505 -0.931 1.00 81.25 80 GLY A O 1
ATOM 611 N N . GLY A 1 81 ? 0.595 12.452 0.705 1.00 85.94 81 GLY A N 1
ATOM 612 C CA . GLY A 1 81 ? 1.202 11.334 1.431 1.00 85.94 81 GLY A CA 1
ATOM 613 C C . GLY A 1 81 ? 1.748 11.677 2.817 1.00 85.94 81 GLY A C 1
ATOM 614 O O . GLY A 1 81 ? 2.326 10.786 3.451 1.00 85.94 81 GLY A O 1
ATOM 615 N N . ASP A 1 82 ? 1.554 12.912 3.283 1.00 87.06 82 ASP A N 1
ATOM 616 C CA . ASP A 1 82 ? 2.134 13.416 4.532 1.00 87.06 82 ASP A CA 1
ATOM 617 C C . ASP A 1 82 ? 1.252 13.139 5.755 1.00 87.06 82 ASP A C 1
ATOM 619 O O . ASP A 1 82 ? 1.744 12.729 6.814 1.00 87.06 82 ASP A O 1
ATOM 623 N N . THR A 1 83 ? -0.068 13.287 5.618 1.00 90.69 83 THR A N 1
ATOM 624 C CA . THR A 1 83 ? -1.000 13.168 6.747 1.00 90.69 83 THR A CA 1
ATOM 625 C C . THR A 1 83 ? -1.771 11.854 6.679 1.00 90.69 83 THR A C 1
ATOM 627 O O . THR A 1 83 ? -2.555 11.634 5.764 1.00 90.69 83 THR A O 1
ATOM 630 N N . LEU A 1 84 ? -1.593 10.965 7.664 1.00 93.06 84 LEU A N 1
ATOM 631 C CA . LEU A 1 84 ? -2.378 9.727 7.762 1.00 93.06 84 LEU A CA 1
ATOM 632 C C . LEU A 1 84 ? -3.821 10.042 8.186 1.00 93.06 84 LEU A C 1
ATOM 634 O O . LEU A 1 84 ? -4.050 10.462 9.322 1.00 93.06 84 LEU A O 1
ATOM 638 N N . VAL A 1 85 ? -4.777 9.774 7.298 1.00 94.19 85 VAL A N 1
ATOM 639 C CA . VAL A 1 85 ? -6.212 10.021 7.508 1.00 94.19 85 VAL A CA 1
ATOM 640 C C . VAL A 1 85 ? -6.897 8.789 8.087 1.00 94.19 85 VAL A C 1
ATOM 642 O O . VAL A 1 85 ? -7.602 8.886 9.090 1.00 94.19 85 VAL A O 1
ATOM 645 N N . ASP A 1 86 ? -6.663 7.623 7.485 1.00 95.88 86 ASP A N 1
ATOM 646 C CA . ASP A 1 86 ? -7.290 6.369 7.899 1.00 95.88 86 ASP A CA 1
ATOM 647 C C . ASP A 1 86 ? -6.370 5.169 7.655 1.00 95.88 86 ASP A C 1
ATOM 649 O O . ASP A 1 86 ? -5.416 5.231 6.875 1.00 95.88 86 ASP A O 1
ATOM 653 N N . CYS A 1 87 ? -6.627 4.068 8.355 1.00 97.31 87 CYS A N 1
ATOM 654 C CA . CYS A 1 87 ? -5.912 2.823 8.155 1.00 97.31 87 CYS A CA 1
ATOM 655 C C . CYS A 1 87 ? -6.701 1.601 8.634 1.00 97.31 87 CYS A C 1
ATOM 657 O O . CYS A 1 87 ? -7.453 1.653 9.610 1.00 97.31 87 CYS A O 1
ATOM 659 N N . ASP A 1 88 ? -6.416 0.454 8.020 1.00 97.25 88 ASP A N 1
ATOM 660 C CA . ASP A 1 88 ? -6.921 -0.843 8.458 1.00 97.25 88 ASP A CA 1
ATOM 661 C C . ASP A 1 88 ? -5.836 -1.930 8.396 1.00 97.25 88 ASP A C 1
ATOM 663 O O . ASP A 1 88 ? -4.924 -1.909 7.565 1.00 97.25 88 ASP A O 1
ATOM 667 N N . ILE A 1 89 ? -5.930 -2.905 9.302 1.00 96.50 89 ILE A N 1
ATOM 668 C CA . ILE A 1 89 ? -5.046 -4.070 9.379 1.00 96.50 89 ILE A CA 1
ATOM 669 C C . ILE A 1 89 ? -5.855 -5.323 9.048 1.00 96.50 89 ILE A C 1
ATOM 671 O O . ILE A 1 89 ? -6.387 -6.024 9.917 1.00 96.50 89 ILE A O 1
ATOM 675 N N . LEU A 1 90 ? -5.860 -5.675 7.771 1.00 93.25 90 LEU A N 1
ATOM 676 C CA . LEU A 1 90 ? -6.536 -6.848 7.253 1.00 93.25 90 LEU A CA 1
ATOM 677 C C . LEU A 1 90 ? -5.759 -8.130 7.586 1.00 93.25 90 LEU A C 1
ATOM 679 O O . LEU A 1 90 ? -4.657 -8.398 7.101 1.00 93.25 90 LEU A O 1
ATOM 683 N N . ARG A 1 91 ? -6.391 -8.987 8.396 1.00 88.44 91 ARG A N 1
ATOM 684 C CA . ARG A 1 91 ? -5.913 -10.351 8.717 1.00 88.44 91 ARG A CA 1
ATOM 685 C C . ARG A 1 91 ? -6.609 -11.441 7.901 1.00 88.44 91 ARG A C 1
ATOM 687 O O . ARG A 1 91 ? -6.317 -12.628 8.057 1.00 88.44 91 ARG A O 1
ATOM 694 N N . LYS A 1 92 ? -7.564 -11.062 7.045 1.00 90.94 92 LYS A N 1
ATOM 695 C CA . LYS A 1 92 ? -8.331 -12.001 6.222 1.00 90.94 92 LYS A CA 1
ATOM 696 C C . LYS A 1 92 ? -7.414 -12.601 5.156 1.00 90.94 92 LYS A C 1
ATOM 698 O O . LYS A 1 92 ? -7.081 -11.938 4.178 1.00 90.94 92 LYS A O 1
ATOM 703 N N . ARG A 1 93 ? -7.095 -13.895 5.288 1.00 89.88 93 ARG A N 1
ATOM 704 C CA . ARG A 1 93 ? -6.256 -14.649 4.331 1.00 89.88 93 ARG A CA 1
ATOM 705 C C . ARG A 1 93 ? -6.686 -14.498 2.870 1.00 89.88 93 ARG A C 1
ATOM 707 O O . ARG A 1 93 ? -5.853 -14.624 1.979 1.00 89.88 93 ARG A O 1
ATOM 714 N N . ASN A 1 94 ? -7.979 -14.313 2.596 1.00 93.94 94 ASN A N 1
ATOM 715 C CA . ASN A 1 94 ? -8.455 -14.113 1.227 1.00 93.94 94 ASN A CA 1
ATOM 716 C C . ASN A 1 94 ? -8.039 -12.746 0.661 1.00 93.94 94 ASN A C 1
ATOM 718 O O . ASN A 1 94 ? -7.539 -12.692 -0.458 1.00 93.94 94 ASN A O 1
ATOM 722 N N . ALA A 1 95 ? -8.170 -11.678 1.455 1.00 91.38 95 ALA A N 1
ATOM 723 C CA . ALA A 1 95 ? -7.793 -10.325 1.052 1.00 91.38 95 ALA A CA 1
ATOM 724 C C . ALA A 1 95 ? -6.287 -10.238 0.768 1.00 91.38 95 ALA A C 1
ATOM 726 O O . ALA A 1 95 ? -5.887 -9.807 -0.309 1.00 91.38 95 ALA A O 1
ATOM 727 N N . THR A 1 96 ? -5.452 -10.772 1.669 1.00 93.69 96 THR A N 1
ATOM 728 C CA . THR A 1 96 ? -3.997 -10.831 1.458 1.00 93.69 96 THR A CA 1
ATOM 729 C C . THR A 1 96 ? -3.641 -11.633 0.208 1.00 93.69 96 THR A C 1
ATOM 731 O O . THR A 1 96 ? -2.863 -11.168 -0.614 1.00 93.69 96 THR A O 1
ATOM 734 N N . ARG A 1 97 ? -4.251 -12.808 -0.012 1.00 94.25 97 ARG A N 1
ATOM 735 C CA . ARG A 1 97 ? -3.996 -13.587 -1.237 1.00 94.25 97 ARG A CA 1
ATOM 736 C C . ARG A 1 97 ? -4.411 -12.841 -2.502 1.00 94.25 97 ARG A C 1
ATOM 738 O O . ARG A 1 97 ? -3.704 -12.923 -3.496 1.00 94.25 97 ARG A O 1
ATOM 745 N N . GLN A 1 98 ? -5.546 -12.146 -2.489 1.00 94.25 98 GLN A N 1
ATOM 746 C CA . GLN A 1 98 ? -5.993 -11.360 -3.638 1.00 94.25 98 GLN A CA 1
ATOM 747 C C . GLN A 1 98 ? -5.041 -10.210 -3.950 1.00 94.25 98 GLN A C 1
ATOM 749 O O . GLN A 1 98 ? -4.723 -10.002 -5.117 1.00 94.25 98 GLN A O 1
ATOM 754 N N . PHE A 1 99 ? -4.555 -9.524 -2.918 1.00 95.31 99 PHE A N 1
ATOM 755 C CA . PHE A 1 99 ? -3.536 -8.494 -3.049 1.00 95.31 99 PHE A CA 1
ATOM 756 C C . PHE A 1 99 ? -2.244 -9.056 -3.663 1.00 95.31 99 PHE A C 1
ATOM 758 O O . PHE A 1 99 ? -1.805 -8.577 -4.705 1.00 95.31 99 PHE A O 1
ATOM 765 N N . LEU A 1 100 ? -1.699 -10.138 -3.094 1.00 94.88 100 LEU A N 1
ATOM 766 C CA . LEU A 1 100 ? -0.451 -10.754 -3.564 1.00 94.88 100 LEU A CA 1
ATOM 767 C C . LEU A 1 100 ? -0.540 -11.273 -5.006 1.00 94.88 100 LEU A C 1
ATOM 769 O O . LEU A 1 100 ? 0.441 -11.196 -5.741 1.00 94.88 100 LEU A O 1
ATOM 773 N N . ARG A 1 101 ? -1.716 -11.744 -5.454 1.00 93.94 101 ARG A N 1
ATOM 774 C CA . ARG A 1 101 ? -1.896 -12.224 -6.836 1.00 93.94 101 ARG A CA 1
ATOM 775 C C . ARG A 1 101 ? -1.561 -11.172 -7.892 1.00 93.94 101 ARG A C 1
ATOM 777 O O . ARG A 1 101 ? -1.128 -11.547 -8.977 1.00 93.94 101 ARG A O 1
ATOM 784 N N . ARG A 1 102 ? -1.730 -9.883 -7.583 1.00 88.56 102 ARG A N 1
ATOM 785 C CA . ARG A 1 102 ? -1.418 -8.780 -8.507 1.00 88.56 102 ARG A CA 1
ATOM 786 C C . ARG A 1 102 ? 0.078 -8.677 -8.815 1.00 88.56 102 ARG A C 1
ATOM 788 O O . ARG A 1 102 ? 0.440 -8.220 -9.889 1.00 88.56 102 ARG A O 1
ATOM 795 N N . PHE A 1 103 ? 0.930 -9.174 -7.920 1.00 93.19 103 PHE A N 1
ATOM 796 C CA . PHE A 1 103 ? 2.382 -9.125 -8.072 1.00 93.19 103 PHE A CA 1
ATOM 797 C C . PHE A 1 103 ? 2.926 -10.297 -8.896 1.00 93.19 103 PHE A C 1
ATOM 799 O O . PHE A 1 103 ? 4.047 -10.214 -9.376 1.00 93.19 103 PHE A O 1
ATOM 806 N N . HIS A 1 104 ? 2.166 -11.376 -9.126 1.00 89.25 104 HIS A N 1
ATOM 807 C CA . HIS A 1 104 ? 2.698 -12.563 -9.811 1.00 89.25 104 HIS A CA 1
ATOM 808 C C . HIS A 1 104 ? 3.159 -12.301 -11.248 1.00 89.25 104 HIS A C 1
ATOM 810 O O . HIS A 1 104 ? 4.187 -12.832 -11.665 1.00 89.25 104 HIS A O 1
ATOM 816 N N . ALA A 1 105 ? 2.426 -11.483 -12.008 1.00 86.00 105 ALA A N 1
ATOM 817 C CA . ALA A 1 105 ? 2.837 -11.121 -13.365 1.00 86.00 105 ALA A CA 1
ATOM 818 C C . ALA A 1 105 ? 4.123 -10.277 -13.353 1.00 86.00 105 ALA A C 1
ATOM 820 O O . ALA A 1 105 ? 5.012 -10.478 -14.179 1.00 86.00 105 ALA A O 1
ATOM 821 N N . ASP A 1 106 ? 4.247 -9.376 -12.378 1.00 88.75 106 ASP A N 1
ATOM 822 C CA . ASP A 1 106 ? 5.444 -8.563 -12.176 1.00 88.75 106 ASP A CA 1
ATOM 823 C C . ASP A 1 106 ? 6.641 -9.405 -11.704 1.00 88.75 106 ASP A C 1
ATOM 825 O O . ASP A 1 106 ? 7.756 -9.202 -12.165 1.00 88.75 106 ASP A O 1
ATOM 829 N N . GLU A 1 107 ? 6.425 -10.417 -10.862 1.00 87.88 107 GLU A N 1
ATOM 830 C CA . GLU A 1 107 ? 7.470 -11.367 -10.461 1.00 87.88 107 GLU A CA 1
ATOM 831 C C . GLU A 1 107 ? 7.997 -12.179 -11.647 1.00 87.88 107 GLU A C 1
ATOM 833 O O . GLU A 1 107 ? 9.198 -12.431 -11.743 1.00 87.88 107 GLU A O 1
ATOM 838 N N . GLN A 1 108 ? 7.109 -12.605 -12.549 1.00 85.12 108 GLN A N 1
ATOM 839 C CA . GLN A 1 108 ? 7.513 -13.283 -13.780 1.00 85.12 108 GLN A CA 1
ATOM 840 C C . GLN A 1 108 ? 8.321 -12.342 -14.676 1.00 85.12 108 GLN A C 1
ATOM 842 O O . GLN A 1 108 ? 9.378 -12.734 -15.159 1.00 85.12 108 GLN A O 1
ATOM 847 N N . ARG A 1 109 ? 7.878 -11.088 -14.826 1.00 84.12 109 ARG A N 1
ATOM 848 C CA . ARG A 1 109 ? 8.625 -10.039 -15.533 1.00 84.12 109 ARG A CA 1
ATOM 849 C C . ARG A 1 109 ? 10.006 -9.800 -14.924 1.00 84.12 109 ARG A C 1
ATOM 851 O O . ARG A 1 109 ? 10.982 -9.811 -15.660 1.00 84.12 109 ARG A O 1
ATOM 858 N N . ALA A 1 110 ? 10.114 -9.675 -13.602 1.00 82.38 110 ALA A N 1
ATOM 859 C CA . ALA A 1 110 ? 11.390 -9.484 -12.910 1.00 82.38 110 ALA A CA 1
ATOM 860 C C . ALA A 1 110 ? 12.383 -10.621 -13.177 1.00 82.38 110 ALA A C 1
ATOM 862 O O . ALA A 1 110 ? 13.569 -10.367 -13.335 1.00 82.38 110 ALA A O 1
ATOM 863 N N . ARG A 1 111 ? 11.908 -11.870 -13.264 1.00 80.69 111 ARG A N 1
ATOM 864 C CA . ARG A 1 111 ? 12.761 -13.027 -13.594 1.00 80.69 111 ARG A CA 1
ATOM 865 C C . ARG A 1 111 ? 13.263 -13.016 -15.033 1.00 80.69 111 ARG A C 1
ATOM 867 O O . ARG A 1 111 ? 14.294 -13.610 -15.309 1.00 80.69 111 ARG A O 1
ATOM 874 N N . LEU A 1 112 ? 12.502 -12.400 -15.932 1.00 76.94 112 LEU A N 1
ATOM 875 C CA . LEU A 1 112 ? 12.832 -12.292 -17.348 1.00 76.94 112 LEU A CA 1
ATOM 876 C C . LEU A 1 112 ? 13.576 -10.995 -17.675 1.00 76.94 112 LEU A C 1
ATOM 878 O O . LEU A 1 112 ? 14.019 -10.853 -18.801 1.00 76.94 112 LEU A O 1
ATOM 882 N N . ALA A 1 113 ? 13.697 -10.048 -16.740 1.00 66.06 113 ALA A N 1
ATOM 883 C CA . ALA A 1 113 ? 14.290 -8.735 -16.994 1.00 66.06 113 ALA A CA 1
ATOM 884 C C . ALA A 1 113 ? 15.796 -8.791 -17.320 1.00 66.06 113 ALA A C 1
ATOM 886 O O . ALA A 1 113 ? 16.309 -7.860 -17.935 1.00 66.06 113 ALA A O 1
ATOM 887 N N . ASP A 1 114 ? 16.476 -9.891 -16.976 1.00 61.56 114 ASP A N 1
ATOM 888 C CA . ASP A 1 114 ? 17.846 -10.177 -17.431 1.00 61.56 114 ASP A CA 1
ATOM 889 C C . ASP A 1 114 ? 17.904 -10.549 -18.928 1.00 61.56 114 ASP A C 1
ATOM 891 O O . ASP A 1 114 ? 18.956 -10.458 -19.563 1.00 61.56 114 ASP A O 1
ATOM 895 N N . ASP A 1 115 ? 16.763 -10.919 -19.513 1.00 57.12 115 ASP A N 1
ATOM 896 C CA . ASP A 1 115 ? 16.585 -11.231 -20.925 1.00 57.12 115 ASP A CA 1
ATOM 897 C C . ASP A 1 115 ? 15.951 -10.011 -21.616 1.00 57.12 115 ASP A C 1
ATOM 899 O O . ASP A 1 115 ? 14.893 -9.518 -21.224 1.00 57.12 115 ASP A O 1
ATOM 903 N N . ARG A 1 116 ? 16.581 -9.480 -22.668 1.00 56.25 116 ARG A N 1
ATOM 904 C CA . ARG A 1 116 ? 16.231 -8.195 -23.328 1.00 56.25 116 ARG A CA 1
ATOM 905 C C . ARG A 1 116 ? 14.827 -8.132 -23.975 1.00 56.25 116 ARG A C 1
ATOM 907 O O . ARG A 1 116 ? 14.542 -7.218 -24.744 1.00 56.25 116 ARG A O 1
ATOM 914 N N . ALA A 1 117 ? 13.946 -9.088 -23.693 1.00 58.56 117 ALA A N 1
ATOM 915 C CA . ALA A 1 117 ? 12.603 -9.245 -24.243 1.00 58.56 117 ALA A CA 1
ATOM 916 C C . ALA A 1 117 ? 11.479 -8.743 -23.311 1.00 58.56 117 ALA A C 1
ATOM 918 O O . ALA A 1 117 ? 10.317 -9.126 -23.490 1.00 58.56 117 ALA A O 1
ATOM 919 N N . LEU A 1 118 ? 11.786 -7.905 -22.314 1.00 66.56 118 LEU A N 1
ATOM 920 C CA . LEU A 1 118 ? 10.776 -7.384 -21.395 1.00 66.56 118 LEU A CA 1
ATOM 921 C C . LEU A 1 118 ? 9.769 -6.486 -22.136 1.00 66.56 118 LEU A C 1
ATOM 923 O O . LEU A 1 118 ? 10.044 -5.331 -22.455 1.00 66.56 118 LEU A O 1
ATOM 927 N N . LYS A 1 119 ? 8.572 -7.015 -22.403 1.00 67.50 119 LYS A N 1
ATOM 928 C CA . LYS A 1 119 ? 7.452 -6.229 -22.934 1.00 67.50 119 LYS A CA 1
ATOM 929 C C . LYS A 1 119 ? 6.804 -5.453 -21.792 1.00 67.50 119 LYS A C 1
ATOM 931 O O . LYS A 1 119 ? 5.999 -6.007 -21.041 1.00 67.50 119 LYS A O 1
ATOM 936 N N . VAL A 1 120 ? 7.166 -4.182 -21.665 1.00 71.06 120 VAL A N 1
ATOM 937 C CA . VAL A 1 120 ? 6.511 -3.233 -20.761 1.00 71.06 120 VAL A CA 1
ATOM 938 C C . VAL A 1 120 ? 5.496 -2.418 -21.574 1.00 71.06 120 VAL A C 1
ATOM 940 O O . VAL A 1 120 ? 5.831 -1.986 -22.679 1.00 71.06 120 VAL A O 1
ATOM 943 N N . PRO A 1 121 ? 4.249 -2.242 -21.097 1.00 73.88 121 PRO A N 1
ATOM 944 C CA . PRO A 1 121 ? 3.304 -1.321 -21.721 1.00 73.88 121 PRO A CA 1
ATOM 945 C C . PRO A 1 121 ? 3.908 0.087 -21.863 1.00 73.88 121 PRO A C 1
ATOM 947 O O . PRO A 1 121 ? 4.671 0.496 -20.993 1.00 73.88 121 PRO A O 1
ATOM 950 N N . PRO A 1 122 ? 3.549 0.862 -22.900 1.00 75.00 122 PRO A N 1
ATOM 951 C CA . PRO A 1 122 ? 4.141 2.183 -23.145 1.00 75.00 122 PRO A CA 1
ATOM 952 C C . PRO A 1 122 ? 3.902 3.194 -22.009 1.00 75.00 122 PRO A C 1
ATOM 954 O O . PRO A 1 122 ? 4.676 4.132 -21.861 1.00 75.00 122 PRO A O 1
ATOM 957 N N . ASN A 1 123 ? 2.868 2.980 -21.188 1.00 80.75 123 ASN A N 1
ATOM 958 C CA . ASN A 1 123 ? 2.513 3.839 -20.052 1.00 80.75 123 ASN A CA 1
ATOM 959 C C . ASN A 1 123 ? 3.017 3.301 -18.705 1.00 80.75 123 ASN A C 1
ATOM 961 O O . ASN A 1 123 ? 2.604 3.788 -17.654 1.00 80.75 123 ASN A O 1
ATOM 965 N N . ALA A 1 124 ? 3.886 2.292 -18.734 1.00 82.62 124 ALA A N 1
ATOM 966 C CA . ALA A 1 124 ? 4.424 1.665 -17.545 1.00 82.62 124 ALA A CA 1
ATOM 967 C C . ALA A 1 124 ? 5.953 1.662 -17.576 1.00 82.62 124 ALA A C 1
ATOM 969 O O . ALA A 1 124 ? 6.583 1.594 -18.631 1.00 82.62 124 ALA A O 1
ATOM 970 N N . THR A 1 125 ? 6.561 1.694 -16.397 1.00 85.38 125 THR A N 1
ATOM 971 C CA . THR A 1 125 ? 7.988 1.421 -16.230 1.00 85.38 125 THR A CA 1
ATOM 972 C C . THR A 1 125 ? 8.171 0.237 -15.300 1.00 85.38 125 THR A C 1
ATOM 974 O O . THR A 1 125 ? 7.332 -0.057 -14.446 1.00 85.38 125 THR A O 1
ATOM 977 N N . PHE A 1 126 ? 9.260 -0.493 -15.507 1.00 87.44 126 PHE A N 1
ATOM 978 C CA . PHE A 1 126 ? 9.571 -1.677 -14.729 1.00 87.44 126 PHE A CA 1
ATOM 979 C C . PHE A 1 126 ? 11.070 -1.751 -14.483 1.00 87.44 126 PHE A C 1
ATOM 981 O O . PHE A 1 126 ? 11.857 -1.762 -15.429 1.00 87.44 126 PHE A O 1
ATOM 988 N N . THR A 1 127 ? 11.447 -1.860 -13.216 1.00 86.81 127 THR A N 1
ATOM 989 C CA . THR A 1 127 ? 12.837 -1.925 -12.776 1.00 86.81 127 THR A CA 1
ATOM 990 C C . THR A 1 127 ? 13.000 -3.121 -11.854 1.00 86.81 127 THR A C 1
ATOM 992 O O . THR A 1 127 ? 12.402 -3.171 -10.779 1.00 86.81 127 THR A O 1
ATOM 995 N N . ALA A 1 128 ? 13.814 -4.096 -12.259 1.00 84.69 128 ALA A N 1
ATOM 996 C CA . ALA A 1 128 ? 14.226 -5.173 -11.367 1.00 84.69 128 ALA A CA 1
ATOM 997 C C . ALA A 1 128 ? 15.142 -4.607 -10.270 1.00 84.69 128 ALA A C 1
ATOM 999 O O . ALA A 1 128 ? 16.020 -3.787 -10.545 1.00 84.69 128 ALA A O 1
ATOM 1000 N N . LEU A 1 129 ? 14.928 -5.025 -9.024 1.00 82.50 129 LEU A N 1
ATOM 1001 C CA . LEU A 1 129 ? 15.737 -4.584 -7.891 1.00 82.50 129 LEU A CA 1
ATOM 1002 C C . LEU A 1 129 ? 16.830 -5.602 -7.586 1.00 82.50 129 LEU A C 1
ATOM 1004 O O . LEU A 1 129 ? 16.573 -6.803 -7.479 1.00 82.50 129 LEU A O 1
ATOM 1008 N N . SER A 1 130 ? 18.042 -5.091 -7.373 1.00 74.00 130 SER A N 1
ATOM 1009 C CA . SER A 1 130 ? 19.128 -5.873 -6.791 1.00 74.00 130 SER A CA 1
ATOM 1010 C C . SER A 1 130 ? 18.867 -6.094 -5.293 1.00 74.00 130 SER A C 1
ATOM 1012 O O . SER A 1 130 ? 18.428 -5.160 -4.621 1.00 74.00 130 SER A O 1
ATOM 1014 N N . PRO A 1 131 ? 19.194 -7.270 -4.725 1.00 69.19 131 PRO A N 1
ATOM 1015 C CA . PRO A 1 131 ? 19.084 -7.520 -3.284 1.00 69.19 131 PRO A CA 1
ATOM 1016 C C . PRO A 1 131 ? 19.911 -6.563 -2.411 1.00 69.19 131 PRO A C 1
ATOM 1018 O O . PRO A 1 131 ? 19.676 -6.471 -1.215 1.00 69.19 131 PRO A O 1
ATOM 1021 N N . VAL A 1 132 ? 20.906 -5.886 -2.993 1.00 66.25 132 VAL A N 1
ATOM 1022 C CA . VAL A 1 132 ? 21.887 -5.063 -2.266 1.00 66.25 132 VAL A CA 1
ATOM 1023 C C . VAL A 1 132 ? 21.452 -3.594 -2.156 1.00 66.25 132 VAL A C 1
ATOM 1025 O O . VAL A 1 132 ? 21.980 -2.859 -1.326 1.00 66.25 132 VAL A O 1
ATOM 1028 N N . ALA A 1 133 ? 20.487 -3.156 -2.970 1.00 69.50 133 ALA A N 1
ATOM 1029 C CA . ALA A 1 133 ? 20.027 -1.772 -3.006 1.00 69.50 133 ALA A CA 1
ATOM 1030 C C . ALA A 1 133 ? 18.541 -1.705 -2.620 1.00 69.50 133 ALA A C 1
ATOM 1032 O O . ALA A 1 133 ? 17.694 -2.098 -3.428 1.00 69.50 133 ALA A O 1
ATOM 1033 N N . PRO A 1 134 ? 18.203 -1.235 -1.404 1.00 69.69 134 PRO A N 1
ATOM 1034 C CA . PRO A 1 134 ? 16.815 -1.085 -1.016 1.00 69.69 134 PRO A CA 1
ATOM 1035 C C . PRO A 1 134 ? 16.124 -0.011 -1.866 1.00 69.69 134 PRO A C 1
ATOM 1037 O O . PRO A 1 134 ? 16.774 0.933 -2.328 1.00 69.69 134 PRO A O 1
ATOM 1040 N N . PRO A 1 135 ? 14.802 -0.126 -2.051 1.00 76.62 135 PRO A N 1
ATOM 1041 C CA . PRO A 1 135 ? 14.011 0.946 -2.628 1.00 76.62 135 PRO A CA 1
ATOM 1042 C C . PRO A 1 135 ? 14.167 2.211 -1.762 1.00 76.62 135 PRO A C 1
ATOM 1044 O O . PRO A 1 135 ? 14.213 2.089 -0.533 1.00 76.62 135 PRO A O 1
ATOM 1047 N N . PRO A 1 136 ? 14.242 3.422 -2.344 1.00 72.94 136 PRO A N 1
ATOM 1048 C CA . PRO A 1 136 ? 14.351 4.656 -1.561 1.00 72.94 136 PRO A CA 1
ATOM 1049 C C . PRO A 1 136 ? 13.095 4.947 -0.715 1.00 72.94 136 PRO A C 1
ATOM 1051 O O . PRO A 1 136 ? 13.088 5.869 0.099 1.00 72.94 136 PRO A O 1
ATOM 1054 N N . GLU A 1 137 ? 12.018 4.178 -0.890 1.00 80.69 137 GLU A N 1
ATOM 1055 C CA . GLU A 1 137 ? 10.742 4.371 -0.216 1.00 80.69 137 GLU A CA 1
ATOM 1056 C C . GLU A 1 137 ? 10.802 3.999 1.273 1.00 80.69 137 GLU A C 1
ATOM 1058 O O . GLU A 1 137 ? 10.828 2.834 1.674 1.00 80.69 137 GLU A O 1
ATOM 1063 N N . THR A 1 138 ? 10.713 5.018 2.124 1.00 81.25 138 THR A N 1
ATOM 1064 C CA . THR A 1 138 ? 10.721 4.885 3.590 1.00 81.25 138 THR A CA 1
ATOM 1065 C C . THR A 1 138 ? 9.455 4.232 4.158 1.00 81.25 138 THR A C 1
ATOM 1067 O O . THR A 1 138 ? 9.444 3.774 5.303 1.00 81.25 138 THR A O 1
ATOM 1070 N N . TRP A 1 139 ? 8.383 4.137 3.367 1.00 86.31 139 TRP A N 1
ATOM 1071 C CA . TRP A 1 139 ? 7.079 3.621 3.788 1.00 86.31 139 TRP A CA 1
ATOM 1072 C C . TRP A 1 139 ? 6.916 2.102 3.613 1.00 86.31 139 TRP A C 1
ATOM 1074 O O . TRP A 1 139 ? 5.812 1.589 3.754 1.00 86.31 139 TRP A O 1
ATOM 1084 N N . LEU A 1 140 ? 7.995 1.351 3.366 1.00 91.88 140 LEU A N 1
ATOM 1085 C CA . LEU A 1 140 ? 7.948 -0.113 3.209 1.00 91.88 140 LEU A CA 1
ATOM 1086 C C . LEU A 1 140 ? 8.100 -0.896 4.524 1.00 91.88 140 LEU A C 1
ATOM 1088 O O . LEU A 1 140 ? 7.866 -2.106 4.562 1.00 91.88 140 LEU A O 1
ATOM 1092 N N . HIS A 1 141 ? 8.462 -0.237 5.629 1.00 92.56 141 HIS A N 1
ATOM 1093 C CA . HIS A 1 141 ? 8.714 -0.921 6.898 1.00 92.56 141 HIS A CA 1
ATOM 1094 C C . HIS A 1 141 ? 7.408 -1.350 7.596 1.00 92.56 141 HIS A C 1
ATOM 1096 O O . HIS A 1 141 ? 6.854 -0.646 8.448 1.00 92.56 141 HIS A O 1
ATOM 1102 N N . PHE A 1 142 ? 6.921 -2.546 7.252 1.00 93.69 142 PHE A N 1
ATOM 1103 C CA . PHE A 1 142 ? 5.621 -3.075 7.676 1.00 93.69 142 PHE A CA 1
ATOM 1104 C C . PHE A 1 142 ? 5.340 -2.981 9.195 1.00 93.69 142 PHE A C 1
ATOM 1106 O O . PHE A 1 142 ? 4.249 -2.535 9.568 1.00 93.69 142 PHE A O 1
ATOM 1113 N N . PRO A 1 143 ? 6.274 -3.329 10.112 1.00 94.56 143 PRO A N 1
ATOM 1114 C CA . PRO A 1 143 ? 6.035 -3.179 11.550 1.00 94.56 143 PRO A CA 1
ATOM 1115 C C . PRO A 1 143 ? 5.744 -1.735 11.980 1.00 94.56 143 PRO A C 1
ATOM 1117 O O . PRO A 1 143 ? 4.894 -1.516 12.847 1.00 94.56 143 PRO A O 1
ATOM 1120 N N . THR A 1 144 ? 6.404 -0.755 11.353 1.00 94.62 144 THR A N 1
ATOM 1121 C CA . THR A 1 144 ? 6.201 0.672 11.646 1.00 94.62 144 THR A CA 1
ATOM 1122 C C . THR A 1 144 ? 4.809 1.114 11.216 1.00 94.62 144 THR A C 1
ATOM 1124 O O . THR A 1 144 ? 4.114 1.766 11.992 1.00 94.62 144 THR A O 1
ATOM 1127 N N . LEU A 1 145 ? 4.351 0.682 10.037 1.00 94.94 145 LEU A N 1
ATOM 1128 C CA . LEU A 1 145 ? 3.002 0.980 9.542 1.00 94.94 145 LEU A CA 1
ATOM 1129 C C . LEU A 1 145 ? 1.917 0.402 10.457 1.00 94.94 145 LEU A C 1
ATOM 1131 O O . LEU A 1 145 ? 0.966 1.089 10.825 1.00 94.94 145 LEU A O 1
ATOM 1135 N N . VAL A 1 146 ? 2.087 -0.848 10.901 1.00 96.00 146 VAL A N 1
ATOM 1136 C CA . VAL A 1 146 ? 1.183 -1.479 11.875 1.00 96.00 146 VAL A CA 1
ATOM 1137 C C . VAL A 1 146 ? 1.143 -0.691 13.186 1.00 96.00 146 VAL A C 1
ATOM 1139 O O . VAL A 1 146 ? 0.069 -0.509 13.766 1.00 96.00 146 VAL A O 1
ATOM 1142 N N . ALA A 1 147 ? 2.298 -0.245 13.684 1.00 96.19 147 ALA A N 1
ATOM 1143 C CA . ALA A 1 147 ? 2.381 0.533 14.915 1.00 96.19 147 ALA A CA 1
ATOM 1144 C C . ALA A 1 147 ? 1.698 1.902 14.773 1.00 96.19 147 ALA A C 1
ATOM 1146 O O . ALA A 1 147 ? 0.926 2.287 15.659 1.00 96.19 147 ALA A O 1
ATOM 1147 N N . ALA A 1 148 ? 1.926 2.594 13.653 1.00 94.44 148 ALA A N 1
ATOM 1148 C CA . ALA A 1 148 ? 1.272 3.856 13.319 1.00 94.44 148 ALA A CA 1
ATOM 1149 C C . ALA A 1 148 ? -0.252 3.689 13.257 1.00 94.44 148 ALA A C 1
ATOM 1151 O O . ALA A 1 148 ? -0.979 4.427 13.925 1.00 94.44 148 ALA A O 1
ATOM 1152 N N . CYS A 1 149 ? -0.733 2.647 12.575 1.00 96.38 149 CYS A N 1
ATOM 1153 C CA . CYS A 1 149 ? -2.162 2.397 12.456 1.00 96.38 149 CYS A CA 1
ATOM 1154 C C . CYS A 1 149 ? -2.829 2.117 13.814 1.00 96.38 149 CYS A C 1
ATOM 1156 O O . CYS A 1 149 ? -3.802 2.766 14.197 1.00 96.38 149 CYS A O 1
ATOM 1158 N N . LYS A 1 150 ? -2.230 1.243 14.634 1.00 96.69 150 LYS A N 1
ATOM 1159 C CA . LYS A 1 150 ? -2.710 0.992 16.005 1.00 96.69 150 LYS A CA 1
ATOM 1160 C C . LYS A 1 150 ? -2.707 2.249 16.875 1.00 96.69 150 LYS A C 1
ATOM 1162 O O . LYS A 1 150 ? -3.541 2.381 17.770 1.00 96.69 150 LYS A O 1
ATOM 1167 N N . LYS A 1 151 ? -1.733 3.148 16.694 1.00 96.56 151 LYS A N 1
ATOM 1168 C CA . LYS A 1 151 ? -1.691 4.433 17.405 1.00 96.56 151 LYS A CA 1
ATOM 1169 C C . LYS A 1 151 ? -2.873 5.314 16.989 1.00 96.56 151 LYS A C 1
ATOM 1171 O O . LYS A 1 151 ? -3.524 5.858 17.878 1.00 96.56 151 LYS A O 1
ATOM 1176 N N . SER A 1 152 ? -3.179 5.382 15.692 1.00 95.19 152 SER A N 1
ATOM 1177 C CA . SER A 1 152 ? -4.347 6.104 15.171 1.00 95.19 152 SER A CA 1
ATOM 1178 C C . SER A 1 152 ? -5.656 5.568 15.764 1.00 95.19 152 SER A C 1
ATOM 1180 O O . SER A 1 152 ? -6.388 6.311 16.418 1.00 95.19 152 SER A O 1
ATOM 1182 N N . HIS A 1 153 ? -5.888 4.251 15.694 1.00 96.12 153 HIS A N 1
ATOM 1183 C CA . HIS A 1 153 ? -7.091 3.624 16.265 1.00 96.12 153 HIS A CA 1
ATOM 1184 C C . HIS A 1 153 ? -7.239 3.867 17.769 1.00 96.12 153 HIS A C 1
ATOM 1186 O O . HIS A 1 153 ? -8.336 4.152 18.244 1.00 96.12 153 HIS A O 1
ATOM 1192 N N . ARG A 1 154 ? -6.142 3.804 18.539 1.00 96.56 154 ARG A N 1
ATOM 1193 C CA . ARG A 1 154 ? -6.176 4.120 19.978 1.00 96.56 154 ARG A CA 1
ATOM 1194 C C . ARG A 1 154 ? -6.608 5.561 20.240 1.00 96.56 154 ARG A C 1
ATOM 1196 O O . ARG A 1 154 ? -7.401 5.784 21.148 1.00 96.56 154 ARG A O 1
ATOM 1203 N N . ARG A 1 155 ? -6.112 6.518 19.448 1.00 95.25 155 ARG A N 1
ATOM 1204 C CA . ARG A 1 155 ? -6.488 7.933 19.564 1.00 95.25 155 ARG A CA 1
ATOM 1205 C C . ARG A 1 155 ? -7.973 8.135 19.264 1.00 95.25 155 ARG A C 1
ATOM 1207 O O . ARG A 1 155 ? -8.654 8.773 20.057 1.00 95.25 155 ARG A O 1
ATOM 1214 N N . ILE A 1 156 ? -8.470 7.564 18.167 1.00 92.69 156 ILE A N 1
ATOM 1215 C CA . ILE A 1 156 ? -9.887 7.656 17.783 1.00 92.69 156 ILE A CA 1
ATOM 1216 C C . ILE A 1 156 ? -10.771 7.054 18.879 1.00 92.69 156 ILE A C 1
ATOM 1218 O O . ILE A 1 156 ? -11.700 7.704 19.349 1.00 92.69 156 ILE A O 1
ATOM 1222 N N . ASN A 1 157 ? -10.434 5.858 19.365 1.00 94.38 157 ASN A N 1
ATOM 1223 C CA . ASN A 1 157 ? -11.194 5.212 20.431 1.00 94.38 157 ASN A CA 1
ATOM 1224 C C . ASN A 1 157 ? -11.206 6.046 21.715 1.00 94.38 157 ASN A C 1
ATOM 1226 O O . ASN A 1 157 ? -12.269 6.194 22.311 1.00 94.38 157 ASN A O 1
ATOM 1230 N N . ALA A 1 158 ? -10.073 6.627 22.121 1.00 95.00 158 ALA A N 1
ATOM 1231 C CA . ALA A 1 158 ? -10.019 7.498 23.295 1.00 95.00 158 ALA A CA 1
ATOM 1232 C C . ALA A 1 158 ? -10.967 8.701 23.155 1.00 95.00 158 ALA A C 1
ATOM 1234 O O . ALA A 1 158 ? -11.754 8.961 24.061 1.00 95.00 158 ALA A O 1
ATOM 1235 N N . LEU A 1 159 ? -10.964 9.370 21.996 1.00 92.88 159 LEU A N 1
ATOM 1236 C CA . LEU A 1 159 ? -11.867 10.494 21.720 1.00 92.88 159 LEU A CA 1
ATOM 1237 C C . LEU A 1 159 ? -13.344 10.079 21.774 1.00 92.88 159 LEU A C 1
ATOM 1239 O O . LEU A 1 159 ? -14.162 10.795 22.347 1.00 92.88 159 LEU A O 1
ATOM 1243 N N . LEU A 1 160 ? -13.689 8.912 21.223 1.00 93.12 160 LEU A N 1
ATOM 1244 C CA . LEU A 1 160 ? -15.057 8.388 21.270 1.00 93.12 160 LEU A CA 1
ATOM 1245 C C . LEU A 1 160 ? -15.513 8.079 22.705 1.00 93.12 160 LEU A C 1
ATOM 1247 O O . LEU A 1 160 ? -16.659 8.356 23.052 1.00 93.12 160 LEU A O 1
ATOM 1251 N N . HIS A 1 161 ? -14.625 7.545 23.549 1.00 91.81 161 HIS A N 1
ATOM 1252 C CA . HIS A 1 161 ? -14.945 7.256 24.951 1.00 91.81 161 HIS A CA 1
ATOM 1253 C C . HIS A 1 161 ? -15.109 8.543 25.767 1.00 91.81 161 HIS A C 1
ATOM 1255 O O . HIS A 1 161 ? -16.057 8.650 26.540 1.00 91.81 161 HIS A O 1
ATOM 1261 N N . SER A 1 162 ? -14.243 9.541 25.560 1.00 89.75 162 SER A N 1
ATOM 1262 C CA . SER A 1 162 ? -14.365 10.842 26.227 1.00 89.75 162 SER A CA 1
ATOM 1263 C C . SER A 1 162 ? -15.673 11.554 25.878 1.00 89.75 162 SER A C 1
ATOM 1265 O O . SER A 1 162 ? -16.311 12.096 26.773 1.00 89.75 162 SER A O 1
ATOM 1267 N N . ARG A 1 163 ? -16.111 11.509 24.610 1.00 87.94 163 ARG A N 1
ATOM 1268 C CA . ARG A 1 163 ? -17.406 12.087 24.205 1.00 87.94 163 ARG A CA 1
ATOM 1269 C C . ARG A 1 163 ? -18.581 11.377 24.867 1.00 87.94 163 ARG A C 1
ATOM 1271 O O . ARG A 1 163 ? -19.429 12.037 25.446 1.00 87.94 163 ARG A O 1
ATOM 1278 N N . LYS A 1 164 ? -18.585 10.041 24.857 1.00 87.25 164 LYS A N 1
ATOM 1279 C CA . LYS A 1 164 ? -19.650 9.249 25.486 1.00 87.25 164 LYS A CA 1
ATOM 1280 C C . LYS A 1 164 ? -19.801 9.552 26.980 1.00 87.25 164 LYS A C 1
ATOM 1282 O O . LYS A 1 164 ? -20.923 9.612 27.469 1.00 87.25 164 LYS A O 1
ATOM 1287 N N . ASN A 1 165 ? -18.686 9.717 27.691 1.00 82.06 165 ASN A N 1
ATOM 1288 C CA . ASN A 1 165 ? -18.716 10.033 29.118 1.00 82.06 165 ASN A CA 1
ATOM 1289 C C . ASN A 1 165 ? -19.183 11.473 29.366 1.00 82.06 165 ASN A C 1
ATOM 1291 O O . ASN A 1 165 ? -20.052 11.670 30.202 1.00 82.06 165 ASN A O 1
ATOM 1295 N N . GLY A 1 166 ? -18.699 12.450 28.589 1.00 79.88 166 GLY A N 1
ATOM 1296 C CA . GLY A 1 166 ? -19.175 13.834 28.698 1.00 79.88 166 GLY A CA 1
ATOM 1297 C C . GLY A 1 166 ? -20.673 13.971 28.408 1.00 79.88 166 GLY A C 1
ATOM 1298 O O . GLY A 1 166 ? -21.378 14.669 29.126 1.00 79.88 166 GLY A O 1
ATOM 1299 N N . ASP A 1 167 ? -21.188 13.249 27.410 1.00 79.06 167 ASP A N 1
ATOM 1300 C CA . ASP A 1 167 ? -22.624 13.228 27.112 1.00 79.06 167 ASP A CA 1
ATOM 1301 C C . ASP A 1 167 ? -23.433 12.571 28.248 1.00 79.06 167 ASP A C 1
ATOM 1303 O O . ASP A 1 167 ? -24.550 12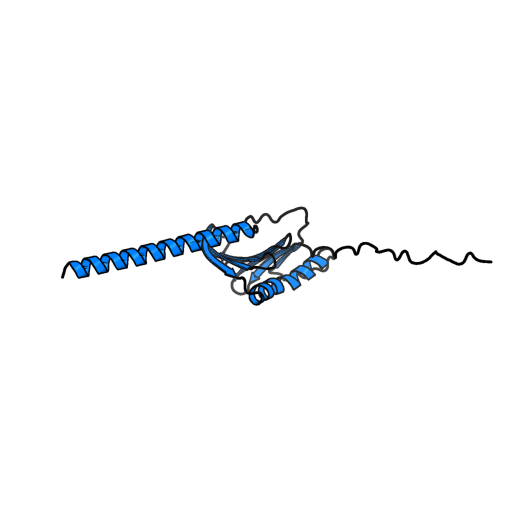.994 28.536 1.00 79.06 167 ASP A O 1
ATOM 1307 N N . ALA A 1 168 ? -22.894 11.544 28.913 1.00 72.38 168 ALA A N 1
ATOM 1308 C CA . ALA A 1 168 ? -23.549 10.906 30.057 1.00 72.38 168 ALA A CA 1
ATOM 1309 C C . ALA A 1 168 ? -23.598 11.827 31.287 1.00 72.38 168 ALA A C 1
ATOM 1311 O O . ALA A 1 168 ? -24.642 11.910 31.934 1.00 72.38 168 ALA A O 1
ATOM 1312 N N . ASP A 1 169 ? -22.507 12.543 31.562 1.00 73.00 169 ASP A N 1
ATOM 1313 C CA . ASP A 1 169 ? -22.411 13.483 32.681 1.00 73.00 169 ASP A CA 1
ATOM 1314 C C . ASP A 1 169 ? -23.364 14.677 32.479 1.00 73.00 169 ASP A C 1
ATOM 1316 O O . ASP A 1 169 ? -24.148 14.995 33.372 1.00 73.00 169 ASP A O 1
ATOM 1320 N N . ASN A 1 170 ? -23.407 15.249 31.268 1.00 70.88 170 ASN A N 1
ATOM 1321 C CA . ASN A 1 170 ? -24.328 16.341 30.920 1.00 70.88 170 ASN A CA 1
ATOM 1322 C C . ASN A 1 170 ? -25.808 15.936 31.076 1.00 70.88 170 ASN A C 1
ATOM 1324 O O . ASN A 1 170 ? -26.628 16.712 31.563 1.00 70.88 170 ASN A O 1
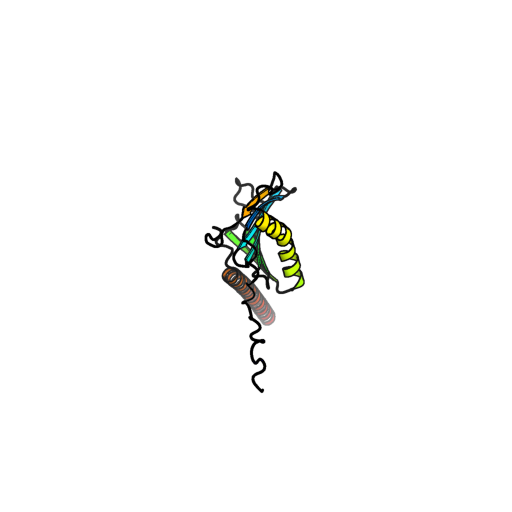ATOM 1328 N N . ASN A 1 171 ? -26.159 14.705 30.686 1.00 68.44 171 ASN A N 1
ATOM 1329 C CA . ASN A 1 171 ? -27.524 14.188 30.830 1.00 68.44 171 ASN A CA 1
ATOM 1330 C C . ASN A 1 171 ? -27.899 13.911 32.297 1.00 68.44 171 ASN A C 1
ATOM 1332 O O . ASN A 1 171 ? -29.068 14.037 32.661 1.00 68.44 171 ASN A O 1
ATOM 1336 N N . ALA A 1 172 ? -26.935 13.523 33.137 1.00 65.62 172 ALA A N 1
ATOM 1337 C CA . ALA A 1 172 ? -27.157 13.319 34.566 1.00 65.62 172 ALA A CA 1
ATOM 1338 C C . ALA A 1 172 ? -27.357 14.655 35.302 1.00 65.62 172 ALA A C 1
ATOM 1340 O O . ALA A 1 172 ? -28.273 14.764 36.118 1.00 65.62 172 ALA A O 1
ATOM 1341 N N . GLU A 1 173 ? -26.569 15.687 34.980 1.00 65.88 173 GLU A N 1
ATOM 1342 C CA . GLU A 1 173 ? -26.750 17.035 35.539 1.00 65.88 173 GLU A CA 1
ATOM 1343 C C . GLU A 1 173 ? -28.105 17.650 35.152 1.00 65.88 173 GLU A C 1
ATOM 1345 O O . GLU A 1 173 ? -28.782 18.221 36.008 1.00 65.88 173 GLU A O 1
ATOM 1350 N N . GLU A 1 174 ? -28.566 17.475 33.906 1.00 71.38 174 GLU A N 1
ATOM 1351 C CA . GLU A 1 174 ? -29.882 17.980 33.481 1.00 71.38 174 GLU A CA 1
ATOM 1352 C C . GLU A 1 174 ? -31.051 17.269 34.195 1.00 71.38 174 GLU A C 1
ATOM 1354 O O . GLU A 1 174 ? -32.094 17.876 34.442 1.00 71.38 174 GLU A O 1
ATOM 1359 N N . GLN A 1 175 ? -30.889 15.994 34.568 1.00 64.75 175 GLN A N 1
ATOM 1360 C CA . GLN A 1 175 ? -31.897 15.242 35.326 1.00 64.75 175 GLN A CA 1
ATOM 1361 C C . GLN A 1 175 ? -31.932 15.601 36.816 1.00 64.75 175 GLN A C 1
ATOM 1363 O O . GLN A 1 175 ? -33.001 15.542 37.414 1.00 64.75 175 GLN A O 1
ATOM 1368 N N . LEU A 1 176 ? -30.798 15.986 37.411 1.00 68.56 176 LEU A N 1
ATOM 1369 C CA . LEU A 1 176 ? -30.731 16.479 38.794 1.00 68.56 176 LEU A CA 1
ATOM 1370 C C . LEU A 1 176 ? -31.240 17.923 38.949 1.00 68.56 176 LEU A C 1
ATOM 1372 O O . LEU A 1 176 ? -31.541 18.343 40.064 1.00 68.56 176 LEU A O 1
ATOM 1376 N N . ALA A 1 177 ? -31.338 18.679 37.853 1.00 65.88 177 ALA A N 1
ATOM 1377 C CA . ALA A 1 177 ? -31.819 20.061 37.836 1.00 65.88 177 ALA A CA 1
ATOM 1378 C C . ALA A 1 177 ? -33.350 20.209 37.654 1.00 65.88 177 ALA A C 1
ATOM 1380 O O . ALA A 1 177 ? -33.835 21.339 37.554 1.00 65.88 177 ALA A O 1
ATOM 1381 N N . ARG A 1 178 ? -34.107 19.104 37.592 1.00 56.19 178 ARG A N 1
ATOM 1382 C CA . ARG A 1 178 ? -35.580 19.072 37.484 1.00 56.19 178 ARG A CA 1
ATOM 1383 C C . ARG A 1 178 ? -36.213 18.502 38.747 1.00 56.19 178 ARG A C 1
ATOM 1385 O O . ARG A 1 178 ? -37.313 18.986 39.090 1.00 56.19 178 ARG A O 1
#

Foldseek 3Di:
DDDDDPPDDPPPPPPPPDPPDQFWKWKWFQDPVRWIWIWTDAPQKTKIKIWNDDVVDQFIKIWIWIDSLQKIKIWIAGRNRDHTDAIDIGRPRVVSVVSVVVCPVLSVLLVCVVPVPRDDPPRMDMGTDDNVDDDPDPPHPVVVSVVVNVVVVVVVVVVVVVVVVVVVVVVVVVVVVD

Radius of gyration: 25.87 Å; chains: 1; bounding box: 71×86×63 Å

Sequence (178 aa):
MVVLVVFLLLALAAPRAAPAAAPGFVALDRLSDGELERRIKFEGVFARETSLADPEHSEGLVLREVSDGRRLVQLIYSDGGDTLVDCDILRKRNATRQFLRRFHADEQRARLADDRALKVPPNATFTALSPVAPPPETWLHFPTLVAACKKSHRRINALLHSRKNGDADNNAEEQLAR